Protein AF-A0A3S0VGT8-F1 (afdb_monomer)

Structure (mmCIF, N/CA/C/O backbone):
data_AF-A0A3S0VGT8-F1
#
_entry.id   AF-A0A3S0VGT8-F1
#
loop_
_atom_site.group_PDB
_atom_site.id
_atom_site.type_symbol
_atom_site.label_atom_id
_atom_site.label_alt_id
_atom_site.label_comp_id
_atom_site.label_asym_id
_atom_site.label_entity_id
_atom_site.label_seq_id
_atom_site.pdbx_PDB_ins_code
_atom_site.Cartn_x
_atom_site.Cartn_y
_atom_site.Cartn_z
_atom_site.occupancy
_atom_site.B_iso_or_equiv
_ato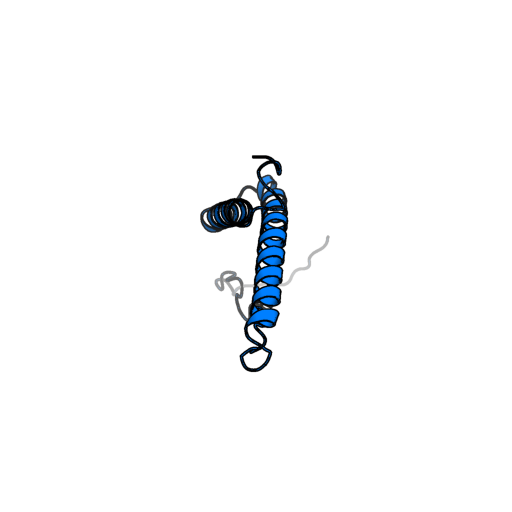m_site.auth_seq_id
_atom_site.auth_comp_id
_atom_site.auth_asym_id
_atom_site.auth_atom_id
_atom_site.pdbx_PDB_model_num
ATOM 1 N N . MET A 1 1 ? 2.819 6.389 -14.137 1.00 44.34 1 MET A N 1
ATOM 2 C CA . MET A 1 1 ? 1.714 6.347 -13.165 1.00 44.34 1 MET A CA 1
ATOM 3 C C . MET A 1 1 ? 2.075 7.342 -12.087 1.00 44.34 1 MET A C 1
ATOM 5 O O . MET A 1 1 ? 3.193 7.279 -11.599 1.00 44.34 1 MET A O 1
ATOM 9 N N . THR A 1 2 ? 1.245 8.356 -11.889 1.00 49.31 2 THR A N 1
ATOM 10 C CA . THR A 1 2 ? 1.455 9.427 -10.907 1.00 49.31 2 THR A CA 1
ATOM 11 C C . THR A 1 2 ? 0.751 9.053 -9.603 1.00 49.31 2 THR A C 1
ATOM 13 O O . THR A 1 2 ? -0.183 8.259 -9.644 1.00 49.31 2 THR A O 1
ATOM 16 N N . ASN A 1 3 ? 1.131 9.679 -8.481 1.00 57.81 3 ASN A N 1
ATOM 17 C CA . ASN A 1 3 ? 0.526 9.569 -7.133 1.00 57.81 3 ASN A CA 1
ATOM 18 C C . ASN A 1 3 ? -1.009 9.818 -7.052 1.00 57.81 3 ASN A C 1
ATOM 20 O O . ASN A 1 3 ? -1.566 9.959 -5.970 1.00 57.81 3 ASN A O 1
ATOM 24 N N . SER A 1 4 ? -1.707 9.912 -8.183 1.00 60.03 4 SER A N 1
ATOM 25 C CA . SER A 1 4 ? -3.144 10.162 -8.312 1.00 60.03 4 SER A CA 1
ATOM 26 C C . SER A 1 4 ? -4.009 8.922 -8.057 1.00 60.03 4 SER A C 1
ATOM 28 O O . SER A 1 4 ? -5.201 9.077 -7.814 1.00 60.03 4 SER A O 1
ATOM 30 N N . ASP A 1 5 ? -3.431 7.716 -8.102 1.00 65.81 5 ASP A N 1
ATOM 31 C CA . ASP A 1 5 ? -4.142 6.452 -7.836 1.00 65.81 5 ASP A CA 1
ATOM 32 C C . ASP A 1 5 ? -4.239 6.122 -6.328 1.00 65.81 5 ASP A C 1
ATOM 34 O O . ASP A 1 5 ? -4.896 5.159 -5.931 1.00 65.81 5 ASP A O 1
ATOM 38 N N . LEU A 1 6 ? -3.590 6.917 -5.468 1.00 76.25 6 LEU A N 1
ATOM 39 C CA . LEU A 1 6 ? -3.624 6.751 -4.017 1.00 76.25 6 LEU A CA 1
ATOM 40 C C . LEU A 1 6 ? -4.819 7.500 -3.422 1.00 76.25 6 LEU A C 1
ATOM 42 O O . LEU A 1 6 ? -4.762 8.701 -3.163 1.00 76.25 6 LEU A O 1
ATOM 46 N N . ASN A 1 7 ? -5.902 6.772 -3.159 1.00 82.81 7 ASN A N 1
ATOM 47 C CA . ASN A 1 7 ? -6.991 7.281 -2.337 1.00 82.81 7 ASN A CA 1
ATOM 48 C C . ASN A 1 7 ? -6.659 7.070 -0.842 1.00 82.81 7 ASN A C 1
ATOM 50 O O . ASN A 1 7 ? -6.575 5.916 -0.410 1.00 82.81 7 ASN A O 1
ATOM 54 N N . PRO A 1 8 ? -6.518 8.138 -0.028 1.00 77.50 8 PRO A N 1
ATOM 55 C CA . PRO A 1 8 ? -6.215 8.021 1.406 1.00 77.50 8 PRO A CA 1
ATOM 56 C C . PRO A 1 8 ? -7.310 7.289 2.203 1.00 77.50 8 PRO A C 1
ATOM 58 O O . PRO A 1 8 ? -7.082 6.840 3.333 1.00 77.50 8 PRO A O 1
ATOM 61 N N . ASP A 1 9 ? -8.499 7.136 1.614 1.00 81.50 9 ASP A N 1
ATOM 62 C CA . ASP A 1 9 ? -9.623 6.432 2.214 1.00 81.50 9 ASP A CA 1
ATOM 63 C C . ASP A 1 9 ? -9.766 4.963 1.816 1.00 81.50 9 ASP A C 1
ATOM 65 O O . ASP A 1 9 ? -10.538 4.237 2.444 1.00 81.50 9 ASP A O 1
ATOM 69 N N . SER A 1 10 ? -8.989 4.482 0.844 1.00 91.50 10 SER A N 1
ATOM 70 C CA . SER A 1 10 ? -9.119 3.115 0.337 1.00 91.50 10 SER A CA 1
ATOM 71 C C . SER A 1 10 ? -7.906 2.251 0.677 1.00 91.50 10 SER A C 1
ATOM 73 O O . SER A 1 10 ? -6.820 2.430 0.127 1.00 91.50 10 SER A O 1
ATOM 75 N N . PHE A 1 11 ? -8.117 1.252 1.542 1.00 93.12 11 PHE A N 1
ATOM 76 C CA . PHE A 1 11 ? -7.114 0.220 1.821 1.00 93.12 11 PHE A CA 1
ATOM 77 C C . PHE A 1 11 ? -6.777 -0.593 0.564 1.00 93.12 11 PHE A C 1
ATOM 79 O O . PHE A 1 11 ? -5.603 -0.784 0.265 1.00 93.12 11 PHE A O 1
ATOM 86 N N . ASP A 1 12 ? -7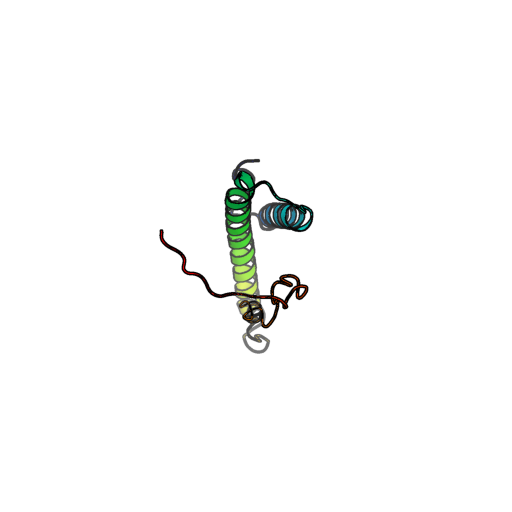.785 -1.023 -0.200 1.00 93.12 12 ASP A N 1
ATOM 87 C CA . ASP A 1 12 ? -7.587 -1.897 -1.365 1.00 93.12 12 ASP A CA 1
ATOM 88 C C . ASP A 1 12 ? -6.752 -1.232 -2.464 1.00 93.12 12 ASP A C 1
ATOM 90 O O . ASP A 1 12 ? -5.867 -1.863 -3.042 1.00 93.12 12 ASP A O 1
ATOM 94 N N . GLN A 1 13 ? -6.994 0.057 -2.731 1.00 92.81 13 GLN A N 1
ATOM 95 C CA . GLN A 1 13 ? -6.227 0.807 -3.730 1.00 92.81 13 GLN A CA 1
ATOM 96 C C . GLN A 1 13 ? -4.781 1.018 -3.277 1.00 92.81 13 GLN A C 1
ATOM 98 O O . GLN A 1 13 ? -3.853 0.735 -4.036 1.00 92.81 13 GLN A O 1
ATOM 103 N N . ALA A 1 14 ? -4.574 1.437 -2.023 1.00 93.31 14 ALA A N 1
ATOM 104 C CA . ALA A 1 14 ? -3.235 1.596 -1.463 1.00 93.31 14 ALA A CA 1
ATOM 105 C C . ALA A 1 14 ? -2.463 0.264 -1.451 1.00 93.31 14 ALA A C 1
ATOM 107 O O . ALA A 1 14 ? -1.299 0.211 -1.849 1.00 93.31 14 ALA A O 1
ATOM 108 N N . TYR A 1 15 ? -3.119 -0.837 -1.080 1.00 95.44 15 TYR A N 1
ATOM 109 C CA . TYR A 1 15 ? -2.515 -2.165 -1.093 1.00 95.44 15 TYR A CA 1
ATOM 110 C C . TYR A 1 15 ? -2.138 -2.617 -2.510 1.00 95.44 15 TYR A C 1
ATOM 112 O O . TYR A 1 15 ? -1.051 -3.160 -2.711 1.00 95.44 15 TYR A O 1
ATOM 120 N N . ALA A 1 16 ? -2.988 -2.360 -3.510 1.00 95.06 16 ALA A N 1
ATOM 121 C CA . ALA A 1 16 ? -2.692 -2.691 -4.902 1.00 95.06 16 ALA A CA 1
ATOM 122 C C . ALA A 1 16 ? -1.441 -1.959 -5.423 1.00 95.06 16 ALA A C 1
ATOM 124 O O . ALA A 1 16 ? -0.604 -2.581 -6.083 1.00 95.06 16 ALA A O 1
ATOM 125 N N . VAL A 1 17 ? -1.284 -0.670 -5.093 1.00 93.75 17 VAL A N 1
ATOM 126 C CA . VAL A 1 17 ? -0.086 0.119 -5.435 1.00 93.75 17 VAL A CA 1
ATOM 127 C C . VAL A 1 17 ? 1.151 -0.444 -4.737 1.00 93.75 17 VAL A C 1
ATOM 129 O O . VAL A 1 17 ? 2.146 -0.742 -5.398 1.00 93.75 17 VAL A O 1
ATOM 132 N N . LEU A 1 18 ? 1.073 -0.664 -3.420 1.00 94.81 18 LEU A N 1
ATOM 133 C CA . LEU A 1 18 ? 2.181 -1.208 -2.633 1.00 94.81 18 LEU A CA 1
ATOM 134 C C . LEU A 1 18 ? 2.651 -2.564 -3.176 1.00 94.81 18 LEU A C 1
ATOM 136 O O . LEU A 1 18 ? 3.847 -2.775 -3.377 1.00 94.81 18 LEU A O 1
ATOM 140 N N . LYS A 1 19 ? 1.707 -3.469 -3.458 1.00 94.88 19 LYS A N 1
ATOM 141 C CA . LYS A 1 19 ? 1.993 -4.797 -4.005 1.00 94.88 19 LYS A CA 1
ATOM 142 C C . LYS A 1 19 ? 2.675 -4.708 -5.366 1.00 94.88 19 LYS A C 1
ATOM 144 O O . LYS A 1 19 ? 3.727 -5.304 -5.559 1.00 94.88 19 LYS A O 1
ATOM 149 N N . LYS A 1 20 ? 2.117 -3.920 -6.287 1.00 93.62 20 LYS A N 1
ATOM 150 C CA . LYS A 1 20 ? 2.690 -3.723 -7.624 1.00 93.62 20 LYS A CA 1
ATOM 151 C C . LYS A 1 20 ? 4.128 -3.203 -7.558 1.00 93.62 20 LYS A C 1
ATOM 153 O O . LYS A 1 20 ? 4.976 -3.652 -8.327 1.00 93.62 20 LYS A O 1
ATOM 158 N N . ASN A 1 21 ? 4.402 -2.264 -6.657 1.00 92.88 21 ASN A N 1
ATOM 159 C CA . ASN A 1 21 ? 5.732 -1.686 -6.509 1.00 92.88 21 ASN A CA 1
ATOM 160 C C . ASN A 1 21 ? 6.726 -2.689 -5.905 1.00 92.88 21 ASN A C 1
ATOM 162 O O . ASN A 1 21 ? 7.847 -2.802 -6.399 1.00 92.88 21 ASN A O 1
ATOM 166 N N . ALA A 1 22 ? 6.309 -3.482 -4.914 1.00 92.88 22 ALA A N 1
ATOM 167 C CA . ALA A 1 22 ? 7.119 -4.572 -4.369 1.00 92.88 22 ALA A CA 1
ATOM 168 C C . ALA A 1 22 ? 7.416 -5.664 -5.417 1.00 92.88 22 ALA A C 1
ATOM 170 O O . ALA A 1 22 ? 8.558 -6.112 -5.547 1.00 92.88 22 ALA A O 1
ATOM 171 N N . ASP A 1 23 ? 6.418 -6.047 -6.218 1.00 92.62 23 ASP A N 1
ATOM 172 C CA . ASP A 1 23 ? 6.578 -7.003 -7.319 1.00 92.62 23 ASP A CA 1
ATOM 173 C C . ASP A 1 23 ? 7.568 -6.464 -8.369 1.00 92.62 23 ASP A C 1
ATOM 175 O O . ASP A 1 23 ? 8.438 -7.187 -8.855 1.00 92.62 23 ASP A O 1
ATOM 179 N N . PHE A 1 24 ? 7.501 -5.168 -8.686 1.00 89.81 24 PHE A N 1
ATOM 180 C CA . PHE A 1 24 ? 8.447 -4.529 -9.602 1.00 89.81 24 PHE A CA 1
ATOM 181 C C . PHE A 1 24 ? 9.880 -4.512 -9.051 1.00 89.81 24 PHE A C 1
ATOM 183 O O . PHE A 1 24 ? 10.814 -4.837 -9.778 1.00 89.81 24 PHE A O 1
ATOM 190 N N . LEU A 1 25 ? 10.069 -4.157 -7.777 1.00 87.81 25 LEU A N 1
ATOM 191 C CA . LEU A 1 25 ? 11.395 -4.128 -7.148 1.00 87.81 25 LEU A CA 1
ATOM 192 C C . LEU A 1 25 ? 12.020 -5.521 -7.035 1.00 87.81 25 LEU A C 1
ATOM 194 O O . LEU A 1 25 ? 13.222 -5.664 -7.221 1.00 87.81 25 LEU A O 1
ATOM 198 N N . SER A 1 26 ? 11.211 -6.538 -6.736 1.00 86.88 26 SER A N 1
ATOM 199 C CA . SER A 1 26 ? 11.688 -7.913 -6.544 1.00 86.88 26 SER A CA 1
ATOM 200 C C . SER A 1 26 ? 11.996 -8.649 -7.852 1.00 86.88 26 SER A C 1
ATOM 202 O O . SER A 1 26 ? 12.831 -9.551 -7.862 1.00 86.88 26 SER A O 1
ATOM 204 N N . SER A 1 27 ? 11.340 -8.279 -8.955 1.00 85.31 27 SER A N 1
ATOM 205 C CA . SER A 1 27 ? 11.495 -8.948 -10.254 1.00 85.31 27 SER A CA 1
ATOM 206 C C . SER A 1 27 ? 12.655 -8.420 -11.103 1.00 85.31 27 SER A C 1
ATOM 208 O O . SER A 1 27 ? 13.068 -9.088 -12.052 1.00 85.31 27 SER A O 1
ATOM 210 N N . GLN A 1 28 ? 13.192 -7.241 -10.788 1.00 78.25 28 GLN A N 1
ATOM 211 C CA . GLN A 1 28 ? 14.221 -6.583 -11.594 1.00 78.25 28 GLN A CA 1
ATOM 212 C C . GLN A 1 28 ? 15.630 -6.923 -11.095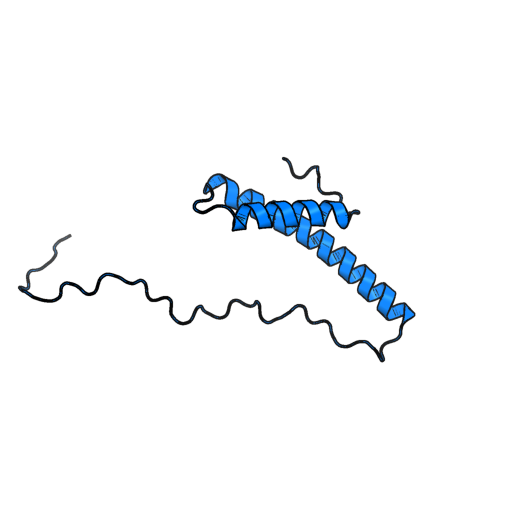 1.00 78.25 28 GLN A C 1
ATOM 214 O O . GLN A 1 28 ? 15.964 -6.683 -9.939 1.00 78.25 28 GLN A O 1
ATOM 219 N N . GLN A 1 29 ? 16.478 -7.437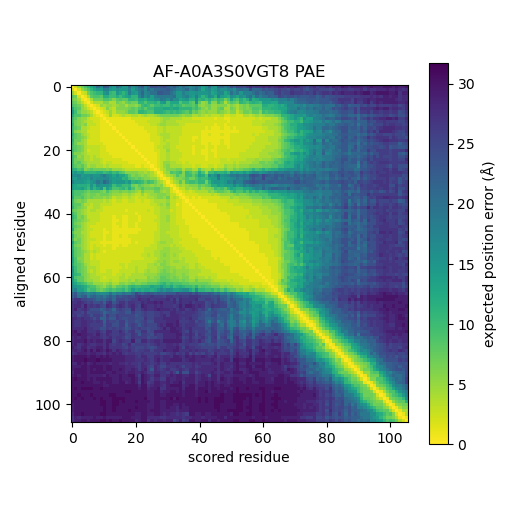 -11.992 1.00 68.62 29 GLN A N 1
ATOM 220 C CA . GLN A 1 29 ? 17.877 -7.771 -11.690 1.00 68.62 29 GLN A CA 1
ATOM 221 C C . GLN A 1 29 ? 18.796 -6.533 -11.687 1.00 68.62 29 GLN A C 1
ATOM 223 O O . GLN A 1 29 ? 19.708 -6.458 -10.871 1.00 68.62 29 GLN A O 1
ATOM 228 N N . GLU A 1 30 ? 18.507 -5.536 -12.533 1.00 69.75 30 GLU A N 1
ATOM 229 C CA . GLU A 1 30 ? 19.110 -4.194 -12.499 1.00 69.75 30 GLU A CA 1
ATOM 230 C C . GLU A 1 30 ? 18.011 -3.131 -12.659 1.00 69.75 30 GLU A C 1
ATOM 232 O O . GLU A 1 30 ? 17.662 -2.736 -13.777 1.00 69.75 30 GLU A O 1
ATOM 237 N N . PRO A 1 31 ? 17.393 -2.673 -11.559 1.00 69.00 31 PRO A N 1
ATOM 238 C CA . PRO A 1 31 ? 16.446 -1.574 -11.631 1.00 69.00 31 PRO A CA 1
ATOM 239 C C . PRO A 1 31 ? 17.176 -0.280 -12.016 1.00 69.00 31 PRO A C 1
ATOM 241 O O . PRO A 1 31 ? 18.158 0.105 -11.385 1.00 69.00 31 PRO A O 1
ATOM 244 N N . GLY A 1 32 ? 16.681 0.409 -13.048 1.00 76.94 32 GLY A N 1
ATOM 245 C CA . GLY A 1 32 ? 17.222 1.710 -13.449 1.00 76.94 32 GLY A CA 1
ATOM 246 C C . GLY A 1 32 ? 17.220 2.690 -12.271 1.00 76.94 32 GLY A C 1
ATOM 247 O O . GLY A 1 32 ? 16.167 2.916 -11.668 1.00 76.94 32 GLY A O 1
ATOM 248 N N . ILE A 1 33 ? 18.393 3.256 -11.956 1.00 74.88 33 ILE A N 1
ATOM 249 C CA . ILE A 1 33 ? 18.644 4.067 -10.748 1.00 74.88 33 ILE A CA 1
ATOM 250 C C . ILE A 1 33 ? 17.619 5.199 -10.603 1.00 74.88 33 ILE A C 1
ATOM 252 O O . ILE A 1 33 ? 17.070 5.406 -9.521 1.00 74.88 33 ILE A O 1
ATOM 256 N N . ASP A 1 34 ? 17.275 5.859 -11.709 1.00 85.31 34 ASP A N 1
ATOM 257 C CA . ASP A 1 34 ? 16.366 7.010 -11.725 1.00 85.31 34 ASP A CA 1
ATOM 258 C C . ASP A 1 34 ? 14.928 6.669 -11.303 1.00 85.31 34 ASP A C 1
ATOM 260 O O . ASP A 1 34 ? 14.154 7.546 -10.920 1.00 85.31 34 ASP A O 1
ATOM 264 N N . ARG A 1 35 ? 14.544 5.387 -11.367 1.00 82.94 35 ARG A N 1
ATOM 265 C CA . ARG A 1 35 ? 13.184 4.927 -11.061 1.00 82.94 35 ARG A CA 1
ATOM 266 C C . ARG A 1 35 ? 13.039 4.354 -9.652 1.00 82.94 35 ARG A C 1
ATOM 268 O O . ARG A 1 35 ? 11.912 4.164 -9.203 1.00 82.94 35 ARG A O 1
ATOM 275 N N . LEU A 1 36 ? 14.142 4.092 -8.951 1.00 87.31 36 LEU A N 1
ATOM 276 C CA . LEU A 1 36 ? 14.115 3.480 -7.622 1.00 87.31 36 LEU A CA 1
ATOM 277 C C . LEU A 1 36 ? 13.531 4.414 -6.567 1.00 87.31 36 LEU A C 1
ATOM 279 O O . LEU A 1 36 ? 12.567 4.053 -5.896 1.00 87.31 36 LEU A O 1
ATOM 283 N N . LEU A 1 37 ? 14.092 5.618 -6.451 1.00 89.75 37 LEU A N 1
ATOM 284 C CA . LEU A 1 37 ? 13.676 6.589 -5.443 1.00 89.75 37 LEU A CA 1
ATOM 285 C C . LEU A 1 37 ? 12.174 6.932 -5.524 1.00 89.75 37 LEU A C 1
ATOM 287 O O . LEU A 1 37 ? 11.486 6.731 -4.523 1.00 89.75 37 LEU A O 1
ATOM 291 N N . PRO A 1 38 ? 11.617 7.337 -6.685 1.00 90.50 38 PRO A N 1
ATOM 292 C CA . PRO A 1 38 ? 10.193 7.666 -6.769 1.00 90.50 38 PRO A CA 1
ATOM 293 C C . PRO A 1 38 ? 9.279 6.468 -6.474 1.00 90.50 38 PRO A C 1
ATOM 295 O O . PRO A 1 38 ? 8.197 6.637 -5.918 1.00 90.50 38 PRO A O 1
ATOM 298 N N . LEU A 1 39 ? 9.706 5.248 -6.811 1.00 90.50 39 LEU A N 1
ATOM 299 C CA . LEU A 1 39 ? 8.916 4.042 -6.567 1.00 90.50 39 LEU A CA 1
ATOM 300 C C . LEU A 1 39 ? 8.916 3.648 -5.083 1.00 90.50 39 LEU A C 1
ATOM 302 O O . LEU A 1 39 ? 7.894 3.202 -4.560 1.00 90.50 39 LEU A O 1
ATOM 306 N N . VAL A 1 40 ? 10.033 3.853 -4.382 1.00 91.81 40 VAL A N 1
ATOM 307 C CA . VAL A 1 40 ? 10.105 3.683 -2.925 1.00 91.81 40 VAL A CA 1
ATOM 308 C C . VAL A 1 40 ? 9.255 4.736 -2.214 1.00 91.81 40 VAL A C 1
ATOM 310 O O . VAL A 1 40 ? 8.504 4.385 -1.307 1.00 91.81 40 VAL A O 1
ATOM 313 N N . GLU A 1 41 ? 9.304 6.000 -2.639 1.00 93.31 41 GLU A N 1
ATOM 314 C CA . GLU A 1 41 ? 8.474 7.071 -2.069 1.00 93.31 41 GLU A CA 1
ATOM 315 C C . GLU A 1 41 ? 6.975 6.780 -2.219 1.00 93.31 41 GLU A C 1
ATOM 317 O O . GLU A 1 41 ? 6.230 6.857 -1.239 1.00 93.31 41 GLU A O 1
ATOM 322 N N . GLU A 1 42 ? 6.539 6.368 -3.412 1.00 92.69 42 GLU A N 1
ATOM 323 C CA . GLU A 1 42 ? 5.156 5.946 -3.668 1.00 92.69 42 GLU A CA 1
ATOM 324 C C . GLU A 1 42 ? 4.766 4.746 -2.787 1.00 92.69 42 GLU A C 1
ATOM 326 O O . GLU A 1 42 ? 3.689 4.719 -2.187 1.00 92.69 42 GLU A O 1
ATOM 331 N N . SER A 1 43 ? 5.671 3.774 -2.632 1.00 94.12 43 SER A N 1
ATOM 332 C CA . SER A 1 43 ? 5.448 2.604 -1.772 1.00 94.12 43 SER A CA 1
ATOM 333 C C . SER A 1 43 ? 5.290 2.990 -0.300 1.00 94.12 43 SER A C 1
ATOM 335 O O . SER A 1 43 ? 4.409 2.471 0.384 1.00 94.12 43 SER A O 1
ATOM 337 N N . MET A 1 44 ? 6.098 3.930 0.196 1.00 95.12 44 MET A N 1
ATOM 338 C CA . MET A 1 44 ? 6.017 4.419 1.575 1.00 95.12 44 MET A CA 1
ATOM 339 C C . MET A 1 44 ? 4.698 5.152 1.845 1.00 95.12 44 MET A C 1
ATOM 341 O O . MET A 1 44 ? 4.098 4.967 2.908 1.00 95.12 44 MET A O 1
ATOM 345 N N . GLN A 1 45 ? 4.203 5.931 0.880 1.00 94.56 45 GLN A N 1
ATOM 346 C CA . GLN A 1 45 ? 2.894 6.580 0.985 1.00 94.56 45 GLN A CA 1
ATOM 347 C C . GLN A 1 45 ? 1.762 5.548 1.031 1.00 94.56 45 GLN A C 1
ATOM 349 O O . GLN A 1 45 ? 0.947 5.573 1.956 1.00 94.56 45 GLN A O 1
ATOM 354 N N . ALA A 1 46 ? 1.759 4.589 0.104 1.00 93.56 46 ALA A N 1
ATOM 355 C CA . ALA A 1 46 ? 0.785 3.500 0.064 1.00 93.56 46 ALA A CA 1
ATOM 356 C C . ALA A 1 46 ? 0.771 2.682 1.369 1.00 93.56 46 ALA A C 1
ATOM 358 O O . ALA A 1 46 ? -0.289 2.398 1.937 1.00 93.56 46 ALA A O 1
ATOM 359 N N . TYR A 1 47 ? 1.956 2.360 1.894 1.00 96.62 47 TYR A N 1
ATOM 360 C CA . TYR A 1 47 ? 2.113 1.651 3.160 1.00 96.62 47 TYR A CA 1
ATOM 361 C C . TYR A 1 47 ? 1.541 2.437 4.344 1.00 96.62 47 TYR A C 1
ATOM 363 O O . TYR A 1 47 ? 0.858 1.853 5.186 1.00 96.62 47 TYR A O 1
ATOM 371 N N . SER A 1 48 ? 1.761 3.754 4.402 1.00 95.12 48 SER A N 1
ATOM 372 C CA . SER A 1 48 ? 1.240 4.592 5.490 1.00 95.12 48 SER A CA 1
ATOM 373 C C . SER A 1 48 ? -0.292 4.556 5.577 1.00 95.12 48 SER A C 1
ATOM 375 O O . SER A 1 48 ? -0.842 4.423 6.671 1.00 95.12 48 SER A O 1
ATOM 377 N N . ILE A 1 49 ? -0.980 4.563 4.428 1.00 94.56 49 ILE A N 1
ATOM 378 C CA . ILE A 1 49 ? -2.442 4.451 4.346 1.00 94.56 49 ILE A CA 1
ATOM 379 C C . ILE A 1 49 ? -2.892 3.064 4.817 1.00 94.56 49 ILE A C 1
ATOM 381 O O . ILE A 1 49 ? -3.796 2.953 5.649 1.00 94.56 49 ILE A O 1
ATOM 385 N N . CYS A 1 50 ? -2.235 2.005 4.329 1.00 94.50 50 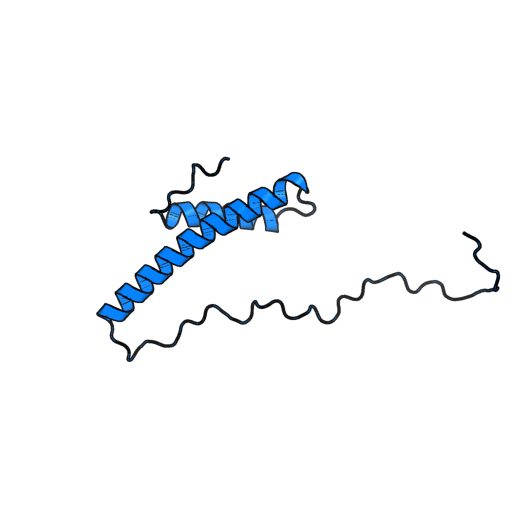CYS A N 1
ATOM 386 C CA . CYS A 1 50 ? -2.529 0.632 4.740 1.00 94.50 50 CYS A CA 1
ATOM 387 C C . CYS A 1 50 ? -2.406 0.473 6.261 1.00 94.50 50 CYS A C 1
ATOM 389 O O . CYS A 1 50 ? -3.308 -0.057 6.912 1.00 94.50 50 CYS A O 1
ATOM 391 N N . LYS A 1 51 ? -1.311 0.985 6.830 1.00 94.94 51 LYS A N 1
ATOM 392 C CA . LYS A 1 51 ? -1.041 0.950 8.266 1.00 94.94 51 LYS A CA 1
ATOM 393 C C . LYS A 1 51 ? -2.113 1.699 9.060 1.00 94.94 51 LYS A C 1
ATOM 395 O O . LYS A 1 51 ? -2.673 1.121 9.985 1.00 94.94 51 LYS A O 1
ATOM 400 N N . ALA A 1 52 ? -2.454 2.928 8.671 1.00 94.81 52 ALA A N 1
ATOM 401 C CA . ALA A 1 52 ? -3.459 3.729 9.372 1.00 94.81 52 ALA A CA 1
ATOM 402 C C . ALA A 1 52 ? -4.837 3.040 9.413 1.00 94.81 52 ALA A C 1
ATOM 404 O O . ALA A 1 52 ? -5.525 3.063 10.434 1.00 94.81 52 ALA A O 1
ATOM 405 N N . ARG A 1 53 ? -5.238 2.374 8.321 1.00 92.56 53 ARG A N 1
ATOM 406 C CA . ARG A 1 53 ? -6.502 1.621 8.270 1.00 92.56 53 ARG A CA 1
ATOM 407 C C . ARG A 1 53 ? -6.466 0.381 9.158 1.00 92.56 53 ARG A C 1
ATOM 409 O O . ARG A 1 53 ? -7.439 0.123 9.861 1.00 92.56 53 ARG A O 1
ATOM 416 N N . LEU A 1 54 ? -5.353 -0.352 9.169 1.00 94.00 54 LEU A N 1
ATOM 417 C CA . LEU A 1 54 ? -5.170 -1.500 10.060 1.00 94.00 54 LEU A CA 1
ATOM 418 C C . LEU A 1 54 ? -5.202 -1.087 11.534 1.00 94.00 54 LEU A C 1
ATOM 420 O O . LEU A 1 54 ? -5.849 -1.757 12.334 1.00 94.00 54 LEU A O 1
ATOM 424 N N . GLU A 1 55 ? -4.565 0.028 11.890 1.00 93.69 55 GLU A N 1
ATOM 425 C CA . GLU A 1 55 ? -4.596 0.571 13.252 1.00 93.69 55 GLU A CA 1
ATOM 426 C C . GLU A 1 55 ? -6.015 0.974 13.669 1.00 93.69 55 GLU A C 1
ATOM 428 O O . GLU A 1 55 ? -6.457 0.616 14.760 1.00 93.69 55 GLU A O 1
ATOM 433 N N . ALA A 1 56 ? -6.772 1.639 12.791 1.00 91.50 56 ALA A N 1
ATOM 434 C CA . ALA A 1 56 ? -8.168 1.984 13.058 1.00 91.50 56 ALA A CA 1
ATOM 435 C C . ALA A 1 56 ? -9.045 0.736 13.276 1.00 91.50 56 ALA A C 1
ATOM 437 O O . ALA A 1 56 ? -9.880 0.713 14.181 1.00 91.50 56 ALA A O 1
ATOM 438 N N . ILE A 1 57 ? -8.831 -0.326 12.489 1.00 92.69 57 ILE A N 1
ATOM 439 C CA . ILE A 1 57 ? -9.532 -1.607 12.658 1.00 92.69 57 ILE A CA 1
ATOM 440 C C . ILE A 1 57 ? -9.152 -2.258 13.990 1.00 92.69 57 ILE A C 1
ATOM 442 O O . ILE A 1 57 ? -10.038 -2.682 14.727 1.00 92.69 57 ILE A O 1
ATOM 446 N N . GLN A 1 58 ? -7.861 -2.312 14.334 1.00 91.31 58 GLN A N 1
ATOM 447 C CA . GLN A 1 58 ? -7.405 -2.860 15.616 1.00 91.31 58 GLN A CA 1
ATOM 448 C C . GLN A 1 58 ? -8.025 -2.110 16.798 1.00 91.31 58 GLN A C 1
ATOM 450 O O . GLN A 1 58 ? -8.513 -2.739 17.733 1.00 91.31 58 GLN A O 1
ATOM 455 N N . GLN A 1 59 ? -8.072 -0.778 16.738 1.00 91.12 59 GLN A N 1
ATOM 456 C CA . GLN A 1 59 ? -8.701 0.045 17.772 1.00 91.12 59 GLN A CA 1
ATOM 457 C C . GLN A 1 59 ? -10.205 -0.215 17.883 1.00 91.12 59 GLN A C 1
ATOM 459 O O . GLN A 1 59 ? -10.718 -0.335 18.995 1.00 91.12 59 GLN A O 1
ATOM 464 N N . ALA A 1 60 ? -10.913 -0.326 16.756 1.00 90.69 60 ALA A N 1
ATOM 465 C CA . ALA A 1 60 ? -12.336 -0.652 16.753 1.00 90.69 60 ALA A CA 1
ATOM 466 C C . ALA A 1 60 ? -12.584 -2.043 17.357 1.00 90.69 60 ALA A C 1
ATOM 468 O O . ALA A 1 60 ? -13.422 -2.203 18.242 1.00 90.69 60 ALA A O 1
ATOM 469 N N . LEU A 1 61 ? -11.807 -3.046 16.947 1.00 91.94 61 LEU A N 1
ATOM 470 C CA . LEU A 1 61 ? -11.905 -4.402 17.487 1.00 91.94 61 LEU A CA 1
ATOM 471 C C . LEU A 1 61 ? -11.603 -4.447 18.989 1.00 91.94 61 LEU A C 1
ATOM 473 O O . LEU A 1 61 ? -12.334 -5.104 19.727 1.00 91.94 61 LEU A O 1
ATOM 477 N N . ALA A 1 62 ? -10.596 -3.709 19.460 1.00 87.38 62 ALA A N 1
ATOM 478 C CA . ALA A 1 62 ? -10.262 -3.622 20.881 1.00 87.38 62 ALA A CA 1
ATOM 479 C C . ALA A 1 62 ? -11.414 -3.043 21.722 1.00 87.38 62 ALA A C 1
ATOM 481 O O . ALA A 1 62 ? -11.667 -3.518 22.829 1.00 87.38 62 ALA A O 1
ATOM 482 N N . GLN A 1 63 ? -12.154 -2.063 21.187 1.00 87.75 63 GLN A N 1
ATOM 483 C CA . GLN A 1 63 ? -13.342 -1.506 21.847 1.00 87.75 63 GLN A CA 1
ATOM 484 C C . GLN A 1 63 ? -14.487 -2.524 21.950 1.00 87.75 63 GLN A C 1
ATOM 486 O O . GLN A 1 63 ? -15.245 -2.495 22.916 1.00 87.75 63 GLN A O 1
ATOM 491 N N . HIS A 1 64 ? -14.611 -3.426 20.973 1.00 87.06 64 HIS A N 1
ATOM 492 C CA . HIS A 1 64 ? -15.694 -4.410 20.923 1.00 87.06 64 HIS A CA 1
ATOM 493 C C . HIS A 1 64 ? -15.390 -5.718 21.666 1.00 87.06 64 HIS A C 1
ATOM 495 O O . HIS A 1 64 ? -16.315 -6.353 22.167 1.00 87.06 64 HIS A O 1
ATOM 501 N N . LEU A 1 65 ? -14.123 -6.136 21.731 1.00 84.75 65 LEU A N 1
ATOM 502 C CA . LEU A 1 65 ? -13.714 -7.448 22.255 1.00 84.75 65 LEU A CA 1
ATOM 503 C C . LEU A 1 65 ? -13.119 -7.395 23.674 1.00 84.75 65 LEU A C 1
ATOM 505 O O . LEU A 1 65 ? -12.963 -8.442 24.298 1.00 84.75 65 LEU A O 1
ATOM 509 N N . GLY A 1 66 ? -12.828 -6.201 24.202 1.00 67.75 66 GLY A N 1
ATOM 510 C CA . GLY A 1 66 ? -12.251 -6.011 25.535 1.00 67.75 66 GLY A CA 1
ATOM 511 C C . GLY A 1 66 ? -10.753 -6.372 25.631 1.00 67.75 66 GLY A C 1
ATOM 512 O O . GLY A 1 66 ? -10.212 -7.079 24.781 1.00 67.75 66 GLY A O 1
ATOM 513 N N . PRO A 1 67 ? -10.044 -5.885 26.668 1.00 62.25 67 PRO A N 1
ATOM 514 C CA . PRO A 1 67 ? -8.581 -5.977 26.777 1.00 62.25 67 PRO A CA 1
ATOM 515 C C . PRO A 1 67 ? -8.025 -7.381 27.083 1.00 62.25 67 PRO A C 1
ATOM 517 O O . PRO A 1 67 ? -6.822 -7.581 26.952 1.00 62.25 67 PRO A O 1
ATOM 520 N N . GLU A 1 68 ? -8.856 -8.357 27.459 1.00 56.47 68 GLU A N 1
ATOM 521 C CA . GLU A 1 68 ? -8.411 -9.718 27.831 1.00 56.47 68 GLU A CA 1
ATOM 522 C C . GLU A 1 68 ? -7.867 -10.549 26.655 1.00 56.47 68 GLU A C 1
ATOM 524 O O . GLU A 1 68 ? -7.125 -11.500 26.874 1.00 56.47 68 GLU A O 1
ATOM 529 N N . ASN A 1 69 ? -8.163 -10.170 25.407 1.00 57.12 69 ASN A N 1
ATOM 530 C CA . ASN A 1 69 ? -7.631 -10.838 24.210 1.00 57.12 69 ASN A CA 1
ATOM 531 C C . ASN A 1 69 ? -6.495 -10.056 23.526 1.00 57.12 69 ASN A C 1
ATOM 533 O O . ASN A 1 69 ? -6.068 -10.408 22.425 1.00 57.12 69 ASN A O 1
ATOM 537 N N . ASN A 1 70 ? -6.006 -8.981 24.150 1.00 58.03 70 ASN A N 1
ATOM 538 C CA . ASN A 1 70 ? -5.085 -8.037 23.527 1.00 58.03 70 ASN A CA 1
ATOM 539 C C . ASN A 1 70 ? -3.622 -8.409 23.811 1.00 58.03 70 ASN A C 1
ATOM 541 O O . ASN A 1 70 ? -2.931 -7.754 24.594 1.00 58.03 70 ASN A O 1
ATOM 545 N N . LEU A 1 71 ? -3.134 -9.465 23.156 1.00 58.53 71 LEU A N 1
ATOM 546 C CA . LEU A 1 71 ? -1.693 -9.599 22.945 1.00 58.53 71 LEU A CA 1
ATOM 547 C C . LEU A 1 71 ? -1.231 -8.351 22.179 1.00 58.53 71 LEU A C 1
ATOM 549 O O . LEU A 1 71 ? -1.863 -8.004 21.178 1.00 58.53 71 LEU A O 1
ATOM 553 N N . PRO A 1 72 ? -0.157 -7.668 22.610 1.00 52.62 72 PRO A N 1
ATOM 554 C CA . PRO A 1 72 ? 0.426 -6.613 21.807 1.00 52.62 72 PRO A CA 1
ATOM 555 C C . PRO A 1 72 ? 0.815 -7.234 20.467 1.00 52.62 72 PRO A C 1
ATOM 557 O O . PRO A 1 72 ? 1.750 -8.030 20.390 1.00 52.62 72 PRO A O 1
ATOM 560 N N . VAL A 1 73 ? 0.080 -6.884 19.410 1.00 57.25 73 VAL A N 1
ATOM 561 C CA . VAL A 1 73 ? 0.536 -7.072 18.037 1.00 57.25 73 VAL A CA 1
ATOM 562 C C . VAL A 1 73 ? 1.673 -6.085 17.837 1.00 57.25 73 VAL A C 1
ATOM 564 O O . VAL A 1 73 ? 1.518 -4.995 17.292 1.00 57.25 73 VAL A O 1
ATOM 567 N N . THR A 1 74 ? 2.839 -6.434 18.373 1.00 49.62 74 THR A N 1
ATOM 568 C CA . THR A 1 74 ? 4.068 -5.798 17.951 1.00 49.62 74 THR A CA 1
ATOM 569 C C . THR A 1 74 ? 4.141 -6.020 16.439 1.00 49.62 74 THR A C 1
ATOM 571 O O . THR A 1 74 ? 4.035 -7.164 15.984 1.00 49.62 74 THR A O 1
ATOM 574 N N . PRO A 1 75 ? 4.288 -4.966 15.611 1.00 54.16 75 PRO A N 1
ATOM 575 C CA . PRO A 1 75 ? 4.863 -5.195 14.291 1.00 54.16 75 PRO A CA 1
ATOM 576 C C . PRO A 1 75 ? 6.145 -6.005 14.523 1.00 54.16 75 PRO A C 1
ATOM 578 O O . PRO A 1 75 ? 6.805 -5.742 15.535 1.00 54.16 75 PRO A O 1
ATOM 581 N N . PRO A 1 76 ? 6.482 -7.007 13.689 1.00 46.81 76 PRO A N 1
ATOM 582 C CA . PRO A 1 76 ? 7.686 -7.792 13.912 1.00 46.81 76 PRO A CA 1
ATOM 583 C C . PRO A 1 76 ? 8.866 -6.825 14.034 1.00 46.81 76 PRO A C 1
ATOM 585 O O . PRO A 1 76 ? 9.320 -6.237 13.057 1.00 46.81 76 PRO A O 1
ATOM 588 N N . ALA A 1 77 ? 9.335 -6.628 15.268 1.00 43.41 77 ALA A N 1
ATOM 589 C CA . ALA A 1 77 ? 10.519 -5.838 15.575 1.00 43.41 77 ALA A CA 1
ATOM 590 C C . ALA A 1 77 ? 11.790 -6.547 15.065 1.00 43.41 77 ALA A C 1
ATOM 592 O O . ALA A 1 77 ? 12.874 -5.978 15.099 1.00 43.41 77 ALA A O 1
ATOM 593 N N . ASP A 1 78 ? 11.630 -7.755 14.518 1.00 44.31 78 ASP A N 1
ATOM 594 C CA . ASP A 1 78 ? 12.639 -8.574 13.850 1.00 44.31 78 ASP A CA 1
ATOM 595 C C . ASP A 1 78 ? 12.741 -8.309 12.333 1.00 44.31 78 ASP A C 1
ATOM 597 O O . ASP A 1 78 ? 13.107 -9.159 11.527 1.00 44.31 78 ASP A O 1
ATOM 601 N N . THR A 1 79 ? 12.394 -7.103 11.887 1.00 47.59 79 THR A N 1
ATOM 602 C CA . THR A 1 79 ? 13.012 -6.545 10.671 1.00 47.59 79 THR A CA 1
ATOM 603 C C . THR A 1 79 ? 13.581 -5.159 10.953 1.00 47.59 79 THR A C 1
ATOM 605 O O . THR A 1 79 ? 13.656 -4.293 10.086 1.00 47.59 79 THR A O 1
ATOM 608 N N . ALA A 1 80 ? 14.067 -4.944 12.179 1.00 44.53 80 ALA A N 1
ATOM 609 C CA . ALA A 1 80 ? 15.355 -4.282 12.265 1.00 44.53 80 ALA A CA 1
ATOM 610 C C . ALA A 1 80 ? 16.315 -5.171 11.474 1.00 44.53 80 ALA A C 1
ATOM 612 O O . ALA A 1 80 ? 16.446 -6.352 11.782 1.00 44.53 80 ALA A O 1
ATOM 613 N N . LEU A 1 81 ? 16.906 -4.628 10.411 1.00 45.78 81 LEU A N 1
ATOM 614 C CA . LEU A 1 81 ? 18.072 -5.215 9.768 1.00 45.78 81 LEU A CA 1
ATOM 615 C C . LEU A 1 81 ? 18.992 -5.721 10.881 1.00 45.78 81 LEU A C 1
ATOM 617 O O . LEU A 1 81 ? 19.627 -4.918 11.569 1.00 45.78 81 LEU A O 1
ATOM 621 N N . SER A 1 82 ? 19.063 -7.040 11.076 1.00 46.31 82 SER A N 1
ATOM 622 C CA . SER A 1 82 ? 20.269 -7.606 11.653 1.00 46.31 82 SER A CA 1
ATOM 623 C C . SER A 1 82 ? 21.411 -7.008 10.827 1.00 46.31 82 SER A C 1
ATOM 625 O O . SER A 1 82 ? 21.284 -6.950 9.594 1.00 46.31 82 SER A O 1
ATOM 627 N N . PRO A 1 83 ? 22.500 -6.514 11.441 1.00 47.53 83 PRO A N 1
ATOM 628 C CA . PRO A 1 83 ? 23.722 -6.310 10.686 1.00 47.53 83 PRO A CA 1
ATOM 629 C C . PRO A 1 83 ? 23.927 -7.597 9.896 1.00 47.53 83 PRO A C 1
ATOM 631 O O . PRO A 1 83 ? 23.872 -8.677 10.481 1.00 47.53 83 PRO A O 1
ATOM 634 N N . VAL A 1 84 ? 24.033 -7.501 8.574 1.00 55.66 84 VAL A N 1
ATOM 635 C CA . VAL A 1 84 ? 24.404 -8.639 7.738 1.00 55.66 84 VAL A CA 1
ATOM 636 C C . VAL A 1 84 ? 25.778 -9.109 8.212 1.00 55.66 84 VAL A C 1
ATOM 638 O O . VAL A 1 84 ? 26.812 -8.635 7.749 1.00 55.66 84 VAL A O 1
ATOM 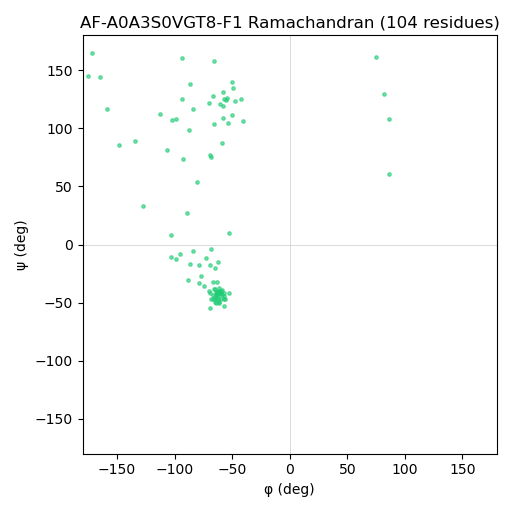641 N N . GLU A 1 85 ? 25.803 -9.991 9.209 1.00 53.84 85 GLU A N 1
ATOM 642 C CA . GLU A 1 85 ? 26.998 -10.701 9.621 1.00 53.84 85 GLU A CA 1
ATOM 643 C C . GLU A 1 85 ? 27.384 -11.601 8.451 1.00 53.84 85 GLU A C 1
ATOM 645 O O . GLU A 1 85 ? 26.767 -12.629 8.184 1.00 53.84 85 GLU A O 1
ATOM 650 N N . GLY A 1 86 ? 28.410 -11.170 7.720 1.00 49.31 86 GLY A N 1
ATOM 651 C CA . GLY A 1 86 ? 29.192 -12.047 6.862 1.00 49.31 86 GLY A CA 1
ATOM 652 C C . GLY A 1 86 ? 28.652 -12.265 5.453 1.00 49.31 86 GLY A C 1
ATOM 653 O O . GLY A 1 86 ? 28.487 -13.405 5.030 1.00 49.31 86 GLY A O 1
ATOM 654 N N . VAL A 1 87 ? 28.532 -11.201 4.657 1.00 50.53 87 VAL A N 1
ATOM 655 C CA . VAL A 1 87 ? 28.846 -11.334 3.225 1.00 50.53 87 VAL A CA 1
ATOM 656 C C . VAL A 1 87 ? 30.177 -10.636 2.987 1.00 50.53 87 VAL A C 1
ATOM 658 O O . VAL A 1 87 ? 30.236 -9.481 2.576 1.00 50.53 87 VAL A O 1
ATOM 661 N N . GLU A 1 88 ? 31.267 -11.342 3.299 1.00 46.53 88 GLU A N 1
ATOM 662 C CA . GLU A 1 88 ? 32.582 -10.964 2.785 1.00 46.53 88 GLU A CA 1
ATOM 663 C C . GLU A 1 88 ? 32.482 -10.883 1.253 1.00 46.53 88 GLU A C 1
ATOM 665 O O . GLU A 1 88 ? 32.070 -11.867 0.620 1.00 46.53 88 GLU A O 1
ATOM 670 N N . PRO A 1 89 ? 32.858 -9.760 0.618 1.00 45.12 89 PRO A N 1
ATOM 671 C CA . PRO A 1 89 ? 33.023 -9.758 -0.820 1.00 45.12 89 PRO A CA 1
ATOM 672 C C . PRO A 1 89 ? 34.112 -10.783 -1.133 1.00 45.12 89 PRO A C 1
ATOM 674 O O . PRO A 1 89 ? 35.237 -10.682 -0.643 1.00 45.12 89 PRO A O 1
ATOM 677 N N . ARG A 1 90 ? 33.791 -11.798 -1.943 1.00 52.03 90 ARG A N 1
ATOM 678 C CA . ARG A 1 90 ? 34.807 -12.694 -2.504 1.00 52.03 90 ARG A CA 1
ATOM 679 C C . ARG A 1 90 ? 35.661 -11.915 -3.497 1.00 52.03 90 ARG A C 1
ATOM 681 O O . ARG A 1 90 ? 35.543 -12.095 -4.704 1.00 52.03 90 ARG A O 1
ATOM 688 N N . TYR A 1 91 ? 36.552 -11.074 -2.983 1.00 50.25 91 TYR A N 1
ATOM 689 C CA . TYR A 1 91 ? 37.718 -10.674 -3.737 1.00 50.25 91 TYR A CA 1
ATOM 690 C C . TYR A 1 91 ? 38.631 -11.895 -3.837 1.00 50.25 91 TYR A C 1
ATOM 692 O O . TYR A 1 91 ? 38.993 -12.552 -2.861 1.00 50.25 91 TYR A O 1
ATOM 700 N N . ASN A 1 92 ? 38.887 -12.253 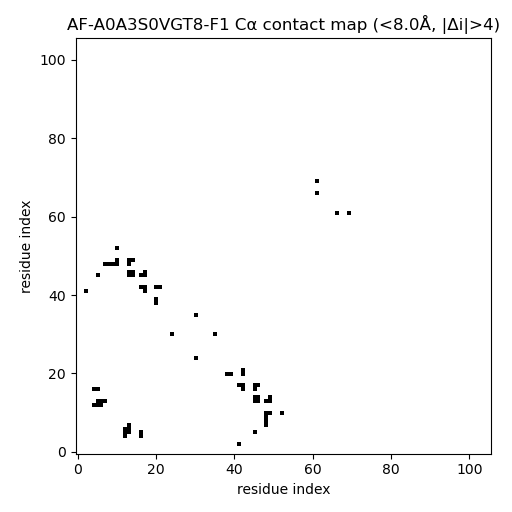-5.081 1.00 52.00 92 ASN A N 1
ATOM 701 C CA . ASN A 1 92 ? 39.545 -13.457 -5.540 1.00 52.00 92 ASN A CA 1
ATOM 702 C C . ASN A 1 92 ? 40.881 -13.710 -4.801 1.00 52.00 92 ASN A C 1
ATOM 704 O O . ASN A 1 92 ? 41.859 -12.993 -4.998 1.00 52.00 92 ASN A O 1
ATOM 708 N N . ARG A 1 93 ? 40.952 -14.758 -3.964 1.00 54.31 93 ARG A N 1
ATOM 709 C CA . ARG A 1 93 ? 42.177 -15.211 -3.266 1.00 54.31 93 ARG A CA 1
ATOM 710 C C . ARG A 1 93 ? 43.075 -16.064 -4.182 1.00 54.31 93 ARG A C 1
ATOM 712 O O . ARG A 1 93 ? 43.436 -17.191 -3.849 1.00 54.31 93 ARG A O 1
ATOM 719 N N . ARG A 1 94 ? 43.414 -15.530 -5.350 1.00 53.34 94 ARG A N 1
ATOM 720 C CA . ARG A 1 94 ? 44.470 -15.987 -6.272 1.00 53.34 94 ARG A CA 1
ATOM 721 C C . ARG A 1 94 ? 44.960 -14.699 -6.926 1.00 53.34 94 ARG A C 1
ATOM 723 O O . ARG A 1 94 ? 44.329 -14.222 -7.852 1.00 53.34 94 ARG A O 1
ATOM 730 N N . SER A 1 95 ? 45.890 -13.969 -6.323 1.00 46.94 95 SER A N 1
ATOM 731 C CA . SER A 1 95 ? 47.287 -14.377 -6.217 1.00 46.94 95 SER A CA 1
ATOM 732 C C . SER A 1 95 ? 47.978 -13.643 -5.063 1.00 46.94 95 SER A C 1
ATOM 734 O O . SER A 1 95 ? 48.128 -12.428 -5.096 1.00 46.94 95 SER A O 1
ATOM 736 N N . ARG A 1 96 ? 48.437 -14.382 -4.052 1.00 44.84 96 ARG A N 1
ATOM 737 C CA . ARG A 1 96 ? 49.668 -14.034 -3.337 1.00 44.84 96 ARG A CA 1
ATOM 738 C C . ARG A 1 96 ? 50.720 -14.986 -3.877 1.00 44.84 96 ARG A C 1
ATOM 740 O O . ARG A 1 96 ? 50.604 -16.176 -3.602 1.00 44.84 96 ARG A O 1
ATOM 747 N N . GLN A 1 97 ? 51.643 -14.487 -4.689 1.00 45.69 97 GLN A N 1
ATOM 748 C CA . GLN A 1 97 ? 53.073 -14.574 -4.399 1.00 45.69 97 GLN A CA 1
ATOM 749 C C . GLN A 1 97 ? 53.859 -13.807 -5.467 1.00 45.69 97 GLN A C 1
ATOM 751 O O . GLN A 1 97 ? 53.502 -13.871 -6.642 1.00 45.69 97 GLN A O 1
ATOM 756 N N . ALA A 1 98 ? 54.945 -13.198 -5.000 1.00 41.56 98 ALA A N 1
ATOM 757 C CA . ALA A 1 98 ? 55.991 -12.472 -5.704 1.00 41.56 98 ALA A CA 1
ATOM 758 C C . ALA A 1 98 ? 55.655 -11.025 -6.047 1.00 41.56 98 ALA A C 1
ATOM 760 O O . ALA A 1 98 ? 54.618 -10.756 -6.639 1.00 41.56 98 ALA A O 1
ATOM 761 N N . ASP A 1 99 ? 56.473 -10.031 -5.761 1.00 49.03 99 ASP A N 1
ATOM 762 C CA . ASP A 1 99 ? 57.636 -9.801 -4.898 1.00 49.03 99 ASP A CA 1
ATOM 763 C C . ASP A 1 99 ? 57.832 -8.264 -5.023 1.00 49.03 99 ASP A C 1
ATOM 765 O O . ASP A 1 99 ? 57.265 -7.635 -5.921 1.00 49.03 99 ASP A O 1
ATOM 769 N N . ASP A 1 100 ? 58.620 -7.683 -4.126 1.00 45.38 100 ASP A N 1
ATOM 770 C CA . ASP A 1 100 ? 59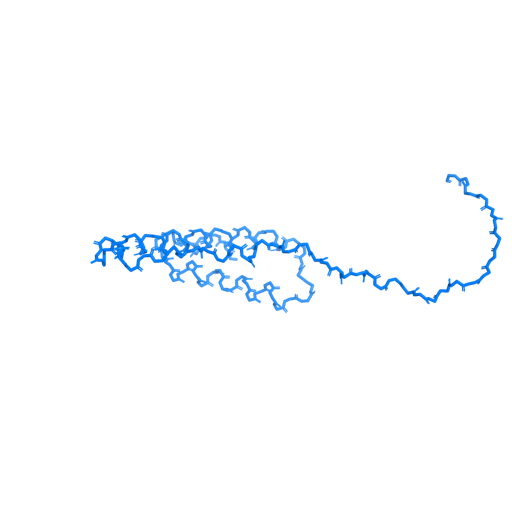.269 -6.373 -4.275 1.00 45.38 100 ASP A CA 1
ATOM 771 C C . ASP A 1 100 ? 58.500 -5.095 -3.872 1.00 45.38 100 ASP A C 1
ATOM 773 O O . ASP A 1 100 ? 57.575 -4.591 -4.509 1.00 45.38 100 ASP A O 1
ATOM 777 N N . GLU A 1 101 ? 58.985 -4.565 -2.745 1.00 56.84 101 GLU A N 1
ATOM 778 C CA . GLU A 1 101 ? 58.995 -3.160 -2.360 1.00 56.84 101 GLU A CA 1
ATOM 779 C C . GLU A 1 101 ? 59.371 -2.247 -3.535 1.00 56.84 101 GLU A C 1
ATOM 781 O O . GLU A 1 101 ? 60.467 -2.368 -4.066 1.00 56.84 101 GLU A O 1
ATOM 786 N N . GLU A 1 102 ? 58.539 -1.254 -3.853 1.00 50.03 102 GLU A N 1
ATOM 787 C CA . GLU A 1 102 ? 59.019 0.098 -4.162 1.00 50.03 102 GLU A CA 1
ATOM 788 C C . GLU A 1 102 ? 57.862 1.108 -4.121 1.00 50.03 102 GLU A C 1
ATOM 790 O O . GLU A 1 102 ? 56.705 0.794 -4.398 1.00 50.03 102 GLU A O 1
ATOM 795 N N . GLY A 1 103 ? 58.176 2.312 -3.642 1.00 44.31 103 GLY A N 1
ATOM 796 C CA . GLY A 1 103 ? 57.225 3.300 -3.142 1.00 44.31 103 GLY A CA 1
ATOM 797 C C . GLY A 1 103 ? 56.257 3.886 -4.169 1.00 44.31 103 GLY A C 1
ATOM 798 O O . GLY A 1 103 ? 56.520 3.951 -5.365 1.00 44.31 103 GLY A O 1
ATOM 799 N N . ILE A 1 104 ? 55.141 4.399 -3.653 1.00 49.22 104 ILE A N 1
ATOM 800 C CA . ILE A 1 104 ? 54.167 5.166 -4.429 1.00 49.22 104 ILE A CA 1
ATOM 801 C C . ILE A 1 104 ? 54.438 6.660 -4.185 1.00 49.22 104 ILE A C 1
ATOM 803 O O . ILE A 1 104 ? 54.142 7.140 -3.087 1.00 49.22 104 ILE A O 1
ATOM 807 N N . PRO A 1 105 ? 54.978 7.432 -5.146 1.00 46.03 105 PRO A N 1
ATOM 808 C CA . PRO A 1 105 ? 54.727 8.860 -5.191 1.00 46.03 105 PRO A CA 1
ATOM 809 C C . PRO A 1 105 ? 53.433 9.136 -5.981 1.00 46.03 105 PRO A C 1
ATOM 811 O O . PRO A 1 105 ? 53.182 8.491 -6.995 1.00 46.03 105 PRO A O 1
ATOM 814 N N . PHE A 1 106 ? 52.658 10.079 -5.429 1.00 46.06 106 PHE A N 1
ATOM 815 C CA . PHE A 1 106 ? 51.418 10.746 -5.875 1.00 46.06 106 PHE A CA 1
ATOM 816 C C . PHE A 1 106 ? 50.731 10.306 -7.175 1.00 46.06 106 PHE A C 1
ATOM 818 O O . PHE A 1 106 ? 51.315 10.501 -8.263 1.00 46.06 106 PHE A O 1
#

Solvent-accessible surface area (backbone atoms only — not comparable to full-atom values): 6925 Å² total; per-residue (Å²): 138,67,87,80,68,60,46,85,86,37,51,69,48,13,46,51,52,30,49,53,45,52,52,52,62,72,70,45,92,77,69,60,73,87,56,48,62,64,49,51,52,52,32,52,53,22,45,50,41,38,48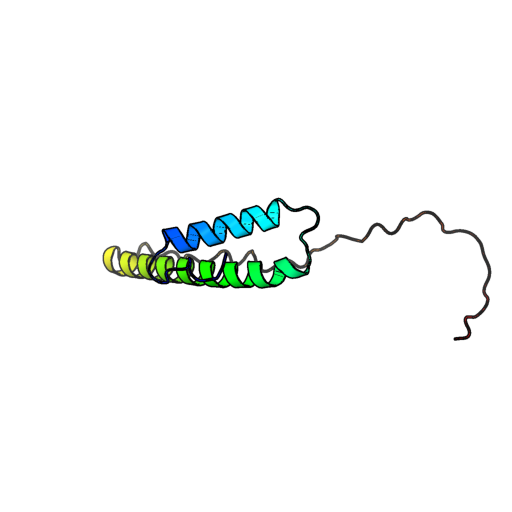,54,53,51,51,52,49,52,52,53,48,45,73,75,68,44,77,93,76,62,69,82,81,65,70,75,74,83,69,56,77,67,79,79,82,77,77,73,77,83,69,73,94,75,79,91,78,88,80,80,92,76,86,85,79,136

pLDDT: mean 72.55, std 19.99, range [41.56, 96.62]

Radius of gyration: 24.02 Å; Cα contacts (8 Å, |Δi|>4): 37; chains: 1; bounding box: 75×27×41 Å

Mean predicted aligned error: 16.14 Å

Nearest PDB structures (foldseek):
  8onz-assembly1_Lh  TM=4.365E-01  e=5.096E-01  Thermochaetoides thermophila DSM 1495
  8brm-assembly1_Li  TM=4.203E-01  e=1.993E+00  Giardia lamblia ATCC 50803
  8jiv-assembly1_Ch  TM=3.435E-01  e=2.256E+00  Triticum aestivum
  3jbn-assembly1_A3  TM=3.053E-01  e=2.256E+00  Plasmodium falciparum 3D7

Sequence (106 aa):
MTNSDLNPDSFDQAYAVLKKNADFLSSQQEPGIDRLLPLVEESMQAYSICKARLEAIQQALAQHLGPENNLPVTPPADTALSPVEGVEPRYNRRSRQADDEEGIPF

Foldseek 3Di:
DDLPQDDLPDLVSLVVLLVVLVCVVVPDPDDDPVPVVVSVVSNVSSVVSNVVVVVVVVVVVCVVPDDPPDDPPDPPPVPPPDPPPDPDPCPDPPDDDDDDDDDDDD

Secondary structure (DSSP, 8-state):
--GGG--TT-HHHHHHHHHHHHHHHHH-SS--HHHHHHHHHHHHHHHHHHHHHHHHHHHHHHHHH-GGG-------GGGS----TT--------------------